Protein AF-A0A510J809-F1 (afdb_monomer)

Foldseek 3Di:
DPQDWAKWKKKWFDQDPDIDIAIDSDPVVVVVVCVVPVPRTPDMDIDIDTDRPVCRVVCRPPNDVVNVVVDDD

Mean predicted aligned error: 3.82 Å

Organism: NCBI:txid157692

Nearest PDB structures (foldseek):
  2bbj-assembly1_F  TM=4.440E-01  e=2.991E+00  Thermotoga maritima
  2d0p-assembly1_C  TM=4.629E-01  e=7.448E+00  Klebsiella oxytoca
  5hy3-assembly1_B  TM=4.902E-01  e=9.499E+00  Tequatrovirus T4

Radius of gyration: 13.07 Å; Cα contacts (8 Å, |Δi|>4): 100; chains: 1; bounding box: 30×22×41 Å

Sequence (73 aa):
MKSRKVNLYYFQIWHGDNKVEIKTDKWSEIVDFVKLHKKGVTGFNQGYKKVPESKLQHCIDNVSIEDLMTLKE

Solvent-accessible surface area (backbone atoms only — not comparable to full-atom values): 4438 Å² total; per-residue (Å²): 131,84,77,58,67,39,58,39,36,37,40,37,39,25,47,75,95,45,7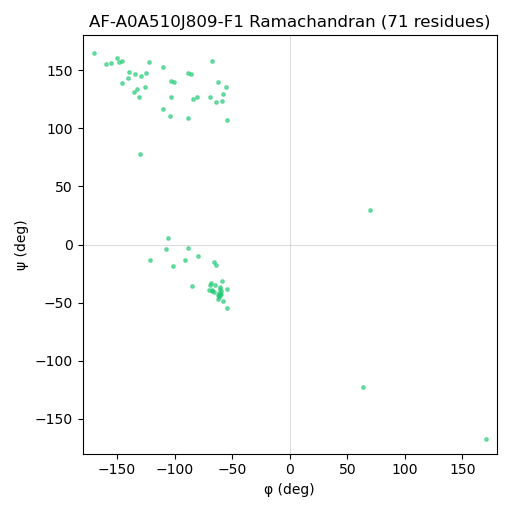5,52,75,52,59,42,73,47,71,66,59,53,55,52,49,47,68,75,56,59,75,72,57,72,47,73,50,72,53,70,45,81,38,47,53,94,44,44,65,57,44,54,76,73,49,52,71,70,56,61,72,68,57,77,132

pLDDT: mean 92.34, std 9.23, range [52.66, 98.0]

Structure (mmCIF, N/CA/C/O backbone):
data_AF-A0A510J809-F1
#
_entry.id   AF-A0A510J809-F1
#
loop_
_atom_site.group_PDB
_atom_site.id
_atom_site.type_symbol
_atom_site.label_atom_id
_atom_site.label_alt_id
_atom_site.label_comp_id
_atom_site.label_asym_id
_atom_site.label_entity_id
_atom_site.label_seq_id
_atom_site.pdbx_PDB_ins_code
_atom_site.Cartn_x
_atom_site.Cartn_y
_atom_site.Cartn_z
_atom_site.occupancy
_atom_site.B_iso_or_equiv
_atom_site.auth_seq_id
_atom_site.auth_comp_id
_atom_site.auth_asym_id
_atom_site.auth_atom_id
_atom_site.pdbx_PDB_model_num
ATOM 1 N N . MET A 1 1 ? -17.703 2.269 23.768 1.00 52.66 1 MET A N 1
ATOM 2 C CA . MET A 1 1 ? -16.337 1.744 23.531 1.00 52.66 1 MET A CA 1
ATOM 3 C C . MET A 1 1 ? -15.689 2.562 22.423 1.00 52.66 1 MET A C 1
ATOM 5 O O . MET A 1 1 ? -16.325 2.743 21.392 1.00 52.66 1 MET A O 1
ATOM 9 N N . LYS A 1 2 ? -14.476 3.104 22.616 1.00 57.69 2 LYS A N 1
ATOM 10 C CA . LYS A 1 2 ? -13.727 3.714 21.502 1.00 57.69 2 LYS A CA 1
ATOM 11 C C . LYS A 1 2 ? -13.412 2.593 20.507 1.00 57.69 2 LYS A C 1
ATOM 13 O O . LYS A 1 2 ? -12.825 1.595 20.911 1.00 57.69 2 LYS A O 1
ATOM 18 N N . SER A 1 3 ? -13.842 2.722 19.251 1.00 70.44 3 SER A N 1
ATOM 19 C CA . SER A 1 3 ? -13.486 1.745 18.214 1.00 70.44 3 SER A CA 1
ATOM 20 C C . SER A 1 3 ? -11.965 1.688 18.100 1.00 70.44 3 SER A C 1
ATOM 22 O O . SER A 1 3 ? -11.327 2.728 17.913 1.00 70.44 3 SER A O 1
ATOM 24 N N . ARG A 1 4 ? -11.385 0.495 18.267 1.00 91.44 4 ARG A N 1
ATOM 25 C CA . ARG A 1 4 ? -9.946 0.271 18.113 1.00 91.44 4 ARG A CA 1
ATOM 26 C C . ARG A 1 4 ? -9.547 0.693 16.702 1.00 91.44 4 ARG A C 1
ATOM 28 O O . ARG A 1 4 ? -10.221 0.343 15.735 1.00 91.44 4 ARG A O 1
ATOM 35 N N . LYS A 1 5 ? -8.507 1.521 16.595 1.00 93.75 5 LYS A N 1
ATOM 36 C CA . LYS A 1 5 ? -7.926 1.920 15.311 1.00 93.75 5 LYS A CA 1
ATOM 37 C C . LYS A 1 5 ? -6.665 1.100 15.070 1.00 93.75 5 LYS A C 1
ATOM 39 O O . LYS A 1 5 ? -5.889 0.892 16.003 1.00 93.75 5 LYS A O 1
ATOM 44 N N . VAL A 1 6 ? -6.469 0.680 13.832 1.00 95.19 6 VAL A N 1
ATOM 45 C CA . VAL A 1 6 ? -5.307 -0.081 13.360 1.00 95.19 6 VAL A CA 1
ATOM 46 C C . VAL A 1 6 ? -4.631 0.681 12.227 1.00 95.19 6 VAL A C 1
ATOM 48 O O . VAL A 1 6 ? -5.250 1.543 11.595 1.00 95.19 6 VAL A O 1
ATOM 51 N N . ASN A 1 7 ? -3.349 0.405 12.003 1.00 95.88 7 ASN A N 1
ATOM 52 C CA . ASN A 1 7 ? -2.628 0.980 10.877 1.00 95.88 7 ASN A CA 1
ATOM 53 C C . ASN A 1 7 ? -2.964 0.178 9.619 1.00 95.88 7 ASN A C 1
ATOM 55 O O . ASN A 1 7 ? -2.797 -1.034 9.608 1.00 95.88 7 ASN A O 1
ATOM 59 N N . LEU A 1 8 ? -3.403 0.867 8.575 1.00 96.75 8 LEU A N 1
ATOM 60 C CA . LEU A 1 8 ? -3.472 0.366 7.212 1.00 96.75 8 LEU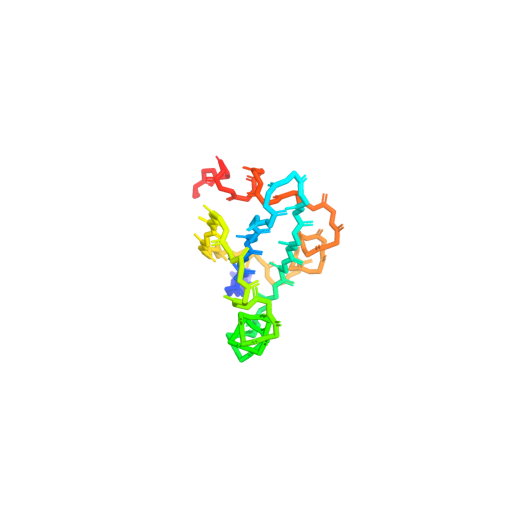 A CA 1
ATOM 61 C C . LEU A 1 8 ? -2.311 0.986 6.439 1.00 96.75 8 LEU A C 1
ATOM 63 O O . LEU A 1 8 ? -2.303 2.194 6.204 1.00 96.75 8 LEU A O 1
ATOM 67 N N . TYR A 1 9 ? -1.333 0.172 6.078 1.00 97.31 9 TYR A N 1
ATOM 68 C CA . TYR A 1 9 ? -0.223 0.532 5.210 1.00 97.31 9 TYR A CA 1
ATOM 69 C C . TYR A 1 9 ? -0.627 0.359 3.753 1.00 97.31 9 TYR A C 1
ATOM 71 O O . TYR A 1 9 ? -1.387 -0.549 3.412 1.00 97.31 9 TYR A O 1
ATOM 79 N N . TYR A 1 10 ? -0.085 1.208 2.890 1.00 96.75 10 TYR A N 1
ATOM 80 C CA . TYR A 1 10 ? -0.230 1.066 1.452 1.00 96.75 10 TYR A CA 1
ATOM 81 C C . TYR A 1 10 ? 1.081 1.385 0.737 1.00 96.75 10 TYR A C 1
ATOM 83 O O . TYR A 1 10 ? 1.869 2.223 1.186 1.00 96.75 10 TYR A O 1
ATOM 91 N N . PHE A 1 11 ? 1.300 0.712 -0.388 1.00 97.00 11 PHE A N 1
ATOM 92 C CA . PHE A 1 11 ? 2.446 0.931 -1.263 1.00 97.00 11 PHE A CA 1
ATOM 93 C C . PHE A 1 11 ? 2.027 0.705 -2.715 1.00 97.00 11 PHE A C 1
ATOM 95 O O . PHE A 1 11 ? 1.286 -0.226 -3.017 1.00 97.00 11 PHE A O 1
ATOM 102 N N . GLN A 1 12 ? 2.508 1.552 -3.613 1.00 96.50 12 GLN A N 1
ATOM 103 C CA . GLN A 1 12 ? 2.226 1.525 -5.042 1.00 96.50 12 GLN A CA 1
ATOM 104 C C . GLN A 1 12 ? 3.539 1.737 -5.796 1.00 96.50 12 GLN A C 1
ATOM 106 O O . GLN A 1 12 ? 4.306 2.634 -5.454 1.00 96.50 12 GLN A O 1
ATOM 111 N N . ILE A 1 13 ? 3.829 0.891 -6.782 1.00 96.50 13 ILE A N 1
ATOM 112 C CA . ILE A 1 13 ? 5.070 0.896 -7.567 1.00 96.50 13 ILE A CA 1
ATOM 113 C C . ILE A 1 13 ? 4.717 0.974 -9.049 1.00 96.50 13 ILE A C 1
ATOM 115 O O . ILE A 1 13 ? 3.851 0.238 -9.521 1.00 96.50 13 ILE A O 1
ATOM 119 N N . TRP A 1 14 ? 5.436 1.824 -9.780 1.00 96.69 14 TRP A N 1
ATOM 120 C CA . TRP A 1 14 ? 5.375 1.923 -11.234 1.00 96.69 14 TRP A CA 1
ATOM 121 C C . TRP A 1 14 ? 6.579 1.259 -11.901 1.00 96.69 14 TRP A C 1
ATOM 123 O O . TRP A 1 14 ? 7.721 1.394 -11.451 1.00 96.69 14 TRP A O 1
ATOM 133 N N . HIS A 1 15 ? 6.295 0.586 -13.012 1.00 94.00 15 HIS A N 1
ATOM 134 C CA . HIS A 1 15 ? 7.230 -0.074 -13.916 1.00 94.00 15 HIS A CA 1
ATOM 135 C C . HIS A 1 15 ? 6.933 0.370 -15.352 1.00 94.00 15 HIS A C 1
ATOM 137 O O . HIS A 1 15 ? 6.278 -0.345 -16.116 1.00 94.00 15 HIS A O 1
ATOM 143 N N . GLY A 1 16 ? 7.375 1.579 -15.705 1.00 91.38 16 GLY A N 1
ATOM 144 C CA . GLY A 1 16 ? 6.932 2.236 -16.937 1.00 91.38 16 GLY A CA 1
ATOM 145 C C . GLY A 1 16 ? 5.428 2.500 -16.871 1.00 91.38 16 GLY A C 1
ATOM 146 O O . GLY A 1 16 ? 4.962 3.119 -15.917 1.00 91.38 16 GLY A O 1
ATOM 147 N N . ASP A 1 17 ? 4.680 1.969 -17.836 1.00 93.06 17 ASP A N 1
ATOM 148 C CA . ASP A 1 17 ? 3.218 2.103 -17.897 1.00 93.06 17 ASP A CA 1
ATOM 149 C C . ASP A 1 17 ? 2.474 1.134 -16.957 1.00 93.06 17 ASP A C 1
ATOM 151 O O . ASP A 1 17 ? 1.267 1.261 -16.753 1.00 93.06 17 ASP A O 1
ATOM 155 N N . ASN A 1 18 ? 3.178 0.162 -16.363 1.00 93.75 18 ASN A N 1
ATOM 156 C CA . ASN A 1 18 ? 2.585 -0.806 -15.443 1.00 93.7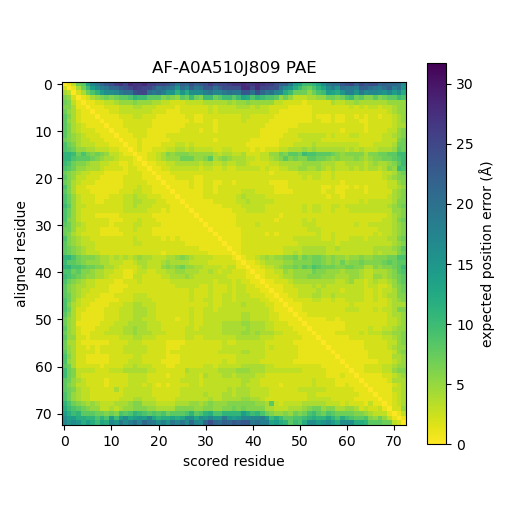5 18 ASN A CA 1
ATOM 157 C C . ASN A 1 18 ? 2.606 -0.299 -13.998 1.00 93.75 18 ASN A C 1
ATOM 159 O O . ASN A 1 18 ? 3.553 0.362 -13.572 1.00 93.75 18 ASN A O 1
ATOM 163 N N . LYS A 1 19 ? 1.592 -0.684 -13.217 1.00 94.31 19 LYS A N 1
ATOM 164 C CA . LYS A 1 19 ? 1.447 -0.335 -11.799 1.00 94.31 19 LYS A CA 1
ATOM 165 C C . LYS A 1 19 ? 1.101 -1.577 -10.983 1.00 94.31 19 LYS A C 1
ATOM 167 O O . LYS A 1 19 ? 0.212 -2.332 -11.367 1.00 94.31 19 LYS A O 1
ATOM 172 N N . VAL A 1 20 ? 1.774 -1.767 -9.854 1.00 96.19 20 VAL A N 1
ATOM 173 C CA . VAL A 1 20 ? 1.440 -2.787 -8.848 1.00 96.19 20 VAL A CA 1
ATOM 174 C C . VAL A 1 20 ? 1.245 -2.121 -7.496 1.00 96.19 20 VAL A C 1
ATOM 176 O O . VAL A 1 20 ? 1.895 -1.122 -7.190 1.00 96.19 20 VAL A O 1
ATOM 179 N N . GLU A 1 21 ? 0.353 -2.660 -6.672 1.00 97.31 21 GLU A N 1
ATOM 180 C CA . GLU A 1 21 ? 0.025 -2.069 -5.378 1.00 97.31 21 GLU A CA 1
ATOM 181 C C . GLU A 1 21 ? -0.304 -3.106 -4.308 1.00 97.31 21 GLU A C 1
ATOM 183 O O . GLU A 1 21 ? -0.679 -4.239 -4.605 1.00 97.31 21 GLU A O 1
ATOM 188 N N . ILE A 1 22 ? -0.159 -2.691 -3.051 1.00 97.75 22 ILE A N 1
ATOM 189 C CA . ILE A 1 22 ? -0.489 -3.469 -1.862 1.00 97.75 22 ILE A CA 1
ATOM 190 C C . ILE A 1 22 ? -1.122 -2.564 -0.800 1.00 97.75 22 ILE A C 1
ATOM 192 O O . ILE A 1 22 ? -0.724 -1.411 -0.620 1.00 97.75 22 ILE A O 1
ATOM 196 N N . LYS A 1 23 ? -2.097 -3.119 -0.074 1.00 97.88 23 LYS A N 1
ATOM 197 C CA . LYS A 1 23 ? -2.733 -2.558 1.124 1.00 97.88 23 LYS A CA 1
ATOM 198 C C . LYS A 1 23 ? -2.752 -3.643 2.202 1.00 97.88 23 LYS A C 1
ATOM 200 O O . LYS A 1 23 ? -3.203 -4.748 1.925 1.00 97.88 23 LYS A O 1
ATOM 205 N N . THR A 1 24 ? -2.248 -3.361 3.400 1.00 97.94 24 THR A N 1
ATOM 206 C CA . THR A 1 24 ? -2.102 -4.366 4.476 1.00 97.94 24 THR A CA 1
ATOM 207 C C . THR A 1 24 ? -1.987 -3.703 5.846 1.00 97.94 24 THR A C 1
ATOM 209 O O . THR A 1 24 ? -1.549 -2.561 5.952 1.00 97.94 24 THR A O 1
ATOM 212 N N . ASP A 1 25 ? -2.347 -4.402 6.919 1.00 97.25 25 ASP A N 1
ATOM 213 C CA . ASP A 1 25 ? -2.071 -3.984 8.297 1.00 97.25 25 ASP A CA 1
ATOM 214 C C . ASP A 1 25 ? -0.709 -4.471 8.821 1.00 97.25 25 ASP A C 1
ATOM 216 O O . ASP A 1 25 ? -0.297 -4.105 9.927 1.00 97.25 25 ASP A O 1
ATOM 220 N N . LYS A 1 26 ? 0.036 -5.244 8.018 1.00 96.88 26 LYS A N 1
ATOM 221 C CA . LYS A 1 26 ? 1.346 -5.790 8.386 1.00 96.88 26 LYS A CA 1
ATOM 222 C C . LYS A 1 26 ? 2.475 -5.140 7.605 1.00 96.88 26 LYS A C 1
ATOM 224 O O . LYS A 1 26 ? 2.638 -5.337 6.405 1.00 96.88 26 LYS A O 1
ATOM 229 N N . TRP A 1 27 ? 3.359 -4.456 8.326 1.00 93.69 27 TRP A N 1
ATOM 230 C CA . TRP A 1 27 ? 4.554 -3.854 7.733 1.00 93.69 27 TRP A CA 1
ATOM 231 C C . TRP A 1 27 ? 5.475 -4.873 7.034 1.00 93.69 27 TRP A C 1
ATOM 233 O O . TRP A 1 27 ? 6.113 -4.546 6.037 1.00 93.69 27 TRP A O 1
ATOM 243 N N . SER A 1 28 ? 5.528 -6.120 7.513 1.00 97.00 28 SER A N 1
ATOM 244 C CA . SER A 1 28 ? 6.331 -7.179 6.885 1.00 97.00 28 SER A CA 1
ATOM 245 C C . SER A 1 28 ? 5.900 -7.474 5.446 1.00 97.00 28 SER A C 1
ATOM 247 O O . SER A 1 28 ? 6.754 -7.662 4.586 1.00 97.00 28 SER A O 1
ATOM 249 N N . GLU A 1 29 ? 4.596 -7.442 5.165 1.00 97.94 29 GLU A N 1
ATOM 250 C CA . GLU A 1 29 ? 4.062 -7.695 3.823 1.00 97.94 29 GLU A CA 1
ATOM 251 C C . GLU A 1 29 ? 4.445 -6.568 2.847 1.00 97.94 29 GLU A C 1
ATOM 253 O O . GLU A 1 29 ? 4.759 -6.840 1.691 1.00 97.94 29 GLU A O 1
ATOM 258 N N . ILE A 1 30 ? 4.542 -5.317 3.322 1.00 96.94 30 ILE A N 1
ATOM 259 C CA . ILE A 1 30 ? 5.091 -4.199 2.533 1.00 96.94 30 ILE A CA 1
ATOM 260 C C . ILE A 1 30 ? 6.557 -4.452 2.170 1.00 96.94 30 ILE A C 1
ATOM 262 O O . ILE A 1 30 ? 6.958 -4.270 1.022 1.00 96.94 30 ILE A O 1
ATOM 266 N N . VAL A 1 31 ? 7.373 -4.873 3.140 1.00 95.75 31 VAL A N 1
ATOM 267 C CA . VAL A 1 31 ? 8.803 -5.128 2.914 1.00 95.75 31 VAL A CA 1
ATOM 268 C C . VAL A 1 31 ? 9.003 -6.230 1.874 1.00 95.75 31 VAL A C 1
ATOM 270 O O . VAL A 1 31 ? 9.850 -6.091 0.988 1.00 95.75 31 VAL A O 1
ATOM 273 N N . ASP A 1 32 ? 8.227 -7.307 1.960 1.00 98.00 32 ASP A N 1
ATOM 274 C CA . ASP A 1 32 ? 8.319 -8.416 1.013 1.00 98.00 32 ASP A CA 1
ATOM 275 C C . ASP A 1 32 ? 7.805 -8.024 -0.379 1.00 98.00 32 ASP A C 1
ATOM 277 O O . ASP A 1 32 ? 8.462 -8.332 -1.376 1.00 98.00 32 ASP A O 1
ATOM 281 N N . PHE A 1 33 ? 6.728 -7.235 -0.457 1.00 97.12 33 PHE A N 1
ATOM 282 C CA . PHE A 1 33 ? 6.242 -6.644 -1.706 1.00 97.12 33 PHE A CA 1
ATOM 283 C C . PHE A 1 33 ? 7.312 -5.782 -2.392 1.00 97.12 33 PHE A C 1
ATOM 285 O O . PHE A 1 33 ? 7.614 -5.972 -3.571 1.00 97.12 33 PHE A O 1
ATOM 292 N N . VAL A 1 34 ? 7.961 -4.878 -1.651 1.00 95.50 34 VAL A N 1
ATOM 293 C CA . VAL A 1 34 ? 9.02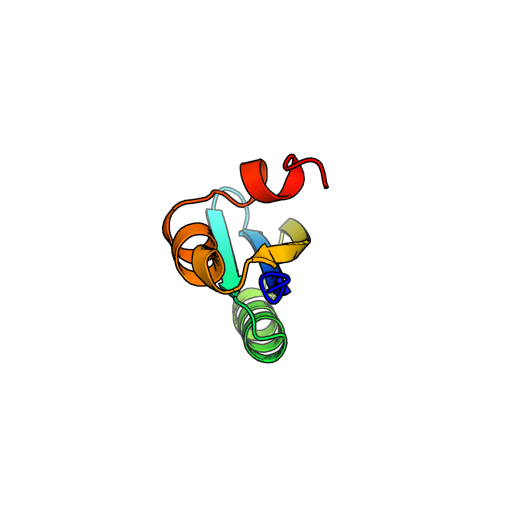7 -4.029 -2.203 1.00 95.50 34 VAL A CA 1
ATOM 294 C C . VAL A 1 34 ? 10.204 -4.877 -2.676 1.00 95.50 34 VAL A C 1
ATOM 296 O O . VAL A 1 34 ? 10.723 -4.647 -3.765 1.00 95.50 34 VAL A O 1
ATOM 299 N N . LYS A 1 35 ? 10.632 -5.888 -1.9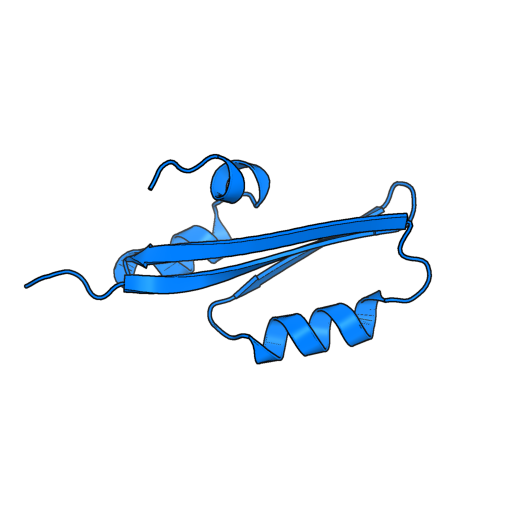11 1.00 96.06 35 LYS A N 1
ATOM 300 C CA . LYS A 1 35 ? 11.723 -6.780 -2.341 1.00 96.06 35 LYS A CA 1
ATOM 301 C C . LYS A 1 35 ? 11.402 -7.501 -3.648 1.00 96.06 35 LYS A C 1
ATOM 303 O O . LYS A 1 35 ? 12.309 -7.638 -4.471 1.00 96.06 35 LYS A O 1
ATOM 308 N N . LEU A 1 36 ? 10.156 -7.940 -3.825 1.00 96.44 36 LEU A N 1
ATOM 309 C CA . LEU A 1 36 ? 9.692 -8.634 -5.026 1.00 96.44 36 LEU A CA 1
ATOM 310 C C . LEU A 1 36 ? 9.670 -7.705 -6.249 1.00 96.44 36 LEU A C 1
ATOM 312 O O . LEU A 1 36 ? 10.094 -8.105 -7.332 1.00 96.44 36 LEU A O 1
ATOM 316 N N . HIS A 1 37 ? 9.244 -6.455 -6.063 1.00 94.44 37 HIS A N 1
ATOM 317 C CA . HIS A 1 37 ? 8.996 -5.506 -7.151 1.00 94.44 37 HIS A CA 1
ATOM 318 C C . HIS A 1 37 ? 10.060 -4.403 -7.301 1.00 94.44 37 HIS A C 1
ATOM 320 O O . HIS A 1 37 ? 9.923 -3.532 -8.144 1.00 94.44 37 HIS A O 1
ATOM 326 N N . LYS A 1 38 ? 11.170 -4.406 -6.550 1.00 90.06 38 LYS A N 1
ATOM 327 C CA . LYS A 1 38 ? 12.176 -3.315 -6.605 1.00 90.06 38 LYS A CA 1
ATOM 328 C C . LYS A 1 38 ? 12.932 -3.166 -7.933 1.00 90.06 38 LYS A C 1
ATOM 330 O O . LYS A 1 38 ? 13.635 -2.175 -8.127 1.00 90.06 38 LYS A O 1
ATOM 335 N N . LYS A 1 39 ? 12.895 -4.160 -8.826 1.00 92.88 39 LYS A N 1
ATOM 336 C CA . LYS A 1 39 ? 13.702 -4.146 -10.055 1.00 92.88 39 LYS A CA 1
ATOM 337 C C . LYS A 1 39 ? 12.989 -3.348 -11.146 1.00 92.88 39 LYS A C 1
ATOM 339 O O . LYS A 1 39 ? 11.872 -3.681 -11.510 1.00 92.88 39 LYS A O 1
ATOM 344 N N . GLY A 1 40 ? 13.664 -2.344 -11.707 1.00 91.44 40 GLY A N 1
ATOM 345 C CA . GLY A 1 40 ? 13.101 -1.535 -12.795 1.00 91.44 40 GLY A CA 1
ATOM 346 C C . GLY A 1 40 ? 11.953 -0.631 -12.343 1.00 91.44 40 GLY A C 1
ATOM 347 O O . GLY A 1 40 ? 11.028 -0.390 -13.114 1.00 91.44 40 GLY A O 1
ATOM 348 N N . VAL A 1 41 ? 11.975 -0.188 -11.084 1.00 94.19 41 VAL A N 1
ATOM 349 C CA . VAL A 1 41 ? 11.018 0.792 -10.563 1.00 94.19 41 VAL A CA 1
ATOM 350 C C . VAL A 1 41 ? 11.285 2.145 -11.206 1.00 94.19 41 VAL A C 1
ATOM 352 O O . VAL A 1 41 ? 12.408 2.645 -11.155 1.00 94.19 41 VAL A O 1
ATOM 355 N N . THR A 1 42 ? 10.249 2.739 -11.787 1.00 96.06 42 THR A N 1
ATOM 356 C CA . THR A 1 42 ? 10.286 4.091 -12.361 1.00 96.06 42 THR A CA 1
ATOM 357 C C . THR A 1 42 ? 9.658 5.133 -11.437 1.00 96.06 42 THR A C 1
ATOM 359 O O . THR A 1 42 ? 9.942 6.318 -11.573 1.00 96.06 42 THR A O 1
ATOM 362 N N . GLY A 1 43 ? 8.844 4.706 -10.470 1.00 95.25 43 GLY A N 1
ATOM 363 C CA . GLY A 1 43 ? 8.239 5.571 -9.460 1.00 95.25 43 GLY A CA 1
ATOM 364 C C . GLY A 1 43 ? 7.556 4.762 -8.363 1.00 95.25 43 GLY A C 1
ATOM 365 O O . GLY A 1 43 ? 7.309 3.567 -8.529 1.00 95.25 43 GLY A O 1
ATOM 366 N N . PHE A 1 44 ? 7.247 5.399 -7.235 1.00 94.94 44 PHE A N 1
ATOM 367 C CA . PHE A 1 44 ? 6.492 4.767 -6.156 1.00 94.94 44 PHE A CA 1
ATOM 368 C C . PHE A 1 44 ? 5.750 5.788 -5.289 1.00 94.94 44 PHE A C 1
ATOM 370 O O . PHE A 1 44 ? 6.167 6.937 -5.178 1.00 94.94 44 PHE A O 1
ATOM 377 N N . ASN A 1 45 ? 4.686 5.323 -4.636 1.00 94.88 45 ASN A N 1
ATOM 378 C CA . ASN A 1 45 ? 3.939 6.015 -3.593 1.00 94.88 45 ASN A CA 1
ATOM 379 C C . ASN A 1 45 ? 3.804 5.081 -2.392 1.00 94.88 45 ASN A C 1
ATOM 381 O O . ASN A 1 45 ? 3.650 3.870 -2.544 1.00 94.88 45 ASN A O 1
ATOM 385 N N . GLN A 1 46 ? 3.841 5.639 -1.187 1.00 94.75 46 GLN A N 1
ATOM 386 C CA . GLN A 1 46 ? 3.683 4.869 0.043 1.00 94.75 46 GLN A CA 1
ATOM 387 C C . GLN A 1 46 ? 3.057 5.714 1.143 1.00 94.75 46 GLN A C 1
ATOM 389 O O . GLN A 1 46 ? 3.117 6.944 1.114 1.00 94.75 46 GLN A O 1
ATOM 394 N N . GLY A 1 47 ? 2.510 5.046 2.149 1.00 95.00 47 GLY A N 1
ATOM 395 C CA . GLY A 1 47 ? 2.053 5.701 3.361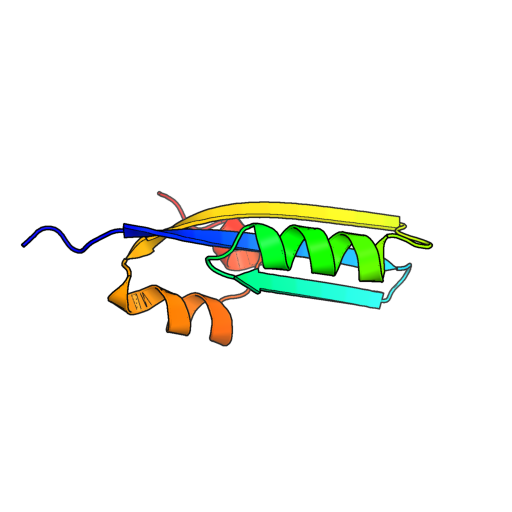 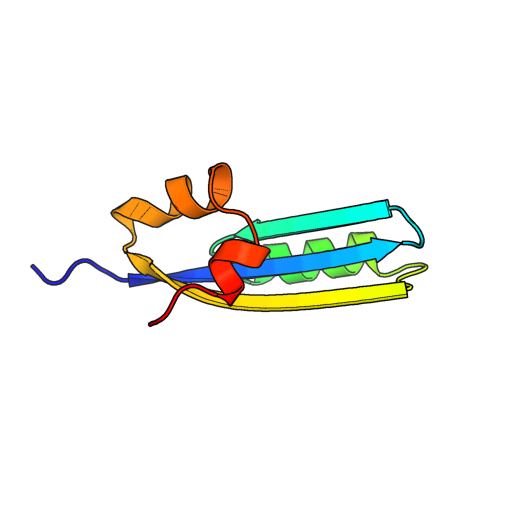1.00 95.00 47 GLY A CA 1
ATOM 396 C C . GLY A 1 47 ? 1.256 4.769 4.253 1.00 95.00 47 GLY A C 1
ATOM 397 O O . GLY A 1 47 ? 1.259 3.547 4.093 1.00 95.00 47 GLY A O 1
ATOM 398 N N . TYR A 1 48 ? 0.586 5.365 5.231 1.00 94.94 48 TYR A N 1
ATOM 399 C CA . TYR A 1 48 ? -0.314 4.645 6.115 1.00 94.94 48 TYR A CA 1
ATOM 400 C C . TYR A 1 48 ? -1.463 5.542 6.574 1.00 94.94 48 TYR A C 1
ATOM 402 O O . TYR A 1 48 ? -1.349 6.769 6.596 1.00 94.94 48 TYR A O 1
ATOM 410 N N . LYS A 1 49 ? -2.570 4.919 6.982 1.00 93.38 49 LYS A N 1
ATOM 411 C CA . LYS A 1 49 ? -3.714 5.578 7.621 1.00 93.38 49 LYS A CA 1
ATOM 412 C C . LYS A 1 49 ? -4.171 4.794 8.841 1.00 93.38 49 LYS A C 1
ATOM 414 O O . LYS A 1 49 ? -4.120 3.568 8.862 1.00 93.38 49 LYS A O 1
ATOM 419 N N . LYS A 1 50 ? -4.658 5.502 9.862 1.00 93.50 50 LYS A N 1
ATOM 420 C CA . LYS A 1 50 ? -5.327 4.872 11.006 1.00 93.50 50 LYS A CA 1
ATOM 421 C C . LYS A 1 50 ? -6.813 4.724 10.721 1.00 93.50 50 LYS A C 1
ATOM 423 O O . LYS A 1 50 ? -7.550 5.706 10.771 1.00 93.50 50 LYS A O 1
ATOM 428 N N . VAL A 1 51 ? -7.259 3.496 10.497 1.00 92.81 51 VAL A N 1
ATOM 429 C CA . VAL A 1 51 ? -8.666 3.176 10.227 1.00 92.81 51 VAL A CA 1
ATOM 430 C C . VAL A 1 51 ? -9.279 2.429 11.412 1.00 92.81 51 VAL A C 1
ATOM 432 O O . VAL A 1 51 ? -8.549 1.781 12.164 1.00 92.81 51 VAL A O 1
ATOM 435 N N . PRO A 1 52 ? -10.602 2.513 11.640 1.00 94.50 52 PRO A N 1
ATOM 436 C CA . PRO A 1 52 ? -11.269 1.608 12.570 1.00 94.50 52 PRO A CA 1
ATOM 437 C C . PRO A 1 52 ? -10.999 0.152 12.174 1.00 94.50 52 PRO A C 1
ATOM 439 O O . PRO A 1 52 ? -11.126 -0.189 11.001 1.00 94.50 52 PRO A O 1
ATOM 442 N N . GLU A 1 53 ? -10.673 -0.706 13.140 1.00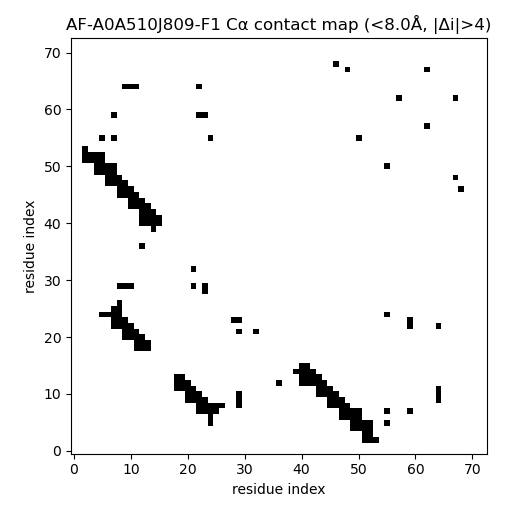 94.94 53 GLU A N 1
ATOM 443 C CA . GLU A 1 53 ? -10.406 -2.138 12.918 1.00 94.94 53 GLU A CA 1
ATOM 444 C C . GLU A 1 53 ? -11.573 -2.819 12.187 1.00 94.94 53 GLU A C 1
ATOM 446 O O . GLU A 1 53 ? -11.363 -3.574 11.245 1.00 94.94 53 GLU A O 1
ATOM 451 N N . SER A 1 54 ? -12.813 -2.436 12.512 1.00 94.50 54 SER A N 1
ATOM 452 C CA . SER A 1 54 ? -14.030 -2.918 11.843 1.00 94.50 54 SER A CA 1
ATOM 453 C C . SER A 1 54 ? -14.146 -2.540 10.361 1.00 94.50 54 SER A C 1
ATOM 455 O O . SER A 1 54 ? -14.944 -3.139 9.647 1.00 94.50 54 SER A O 1
ATOM 457 N N . LYS A 1 55 ? -13.384 -1.546 9.891 1.00 94.25 55 LYS A N 1
ATOM 458 C CA . LYS A 1 55 ? -13.355 -1.102 8.489 1.00 94.25 55 LYS A CA 1
ATOM 459 C C . LYS A 1 55 ? -12.077 -1.511 7.756 1.00 94.25 55 LYS A C 1
ATOM 461 O O . LYS A 1 55 ? -11.994 -1.258 6.559 1.00 94.25 55 LYS A O 1
ATOM 466 N N . LEU A 1 56 ? -11.109 -2.136 8.435 1.00 95.31 56 LEU A N 1
ATOM 467 C CA . LEU A 1 56 ? -9.804 -2.466 7.855 1.00 95.31 56 LEU A CA 1
ATOM 468 C C . LEU A 1 56 ? -9.947 -3.270 6.559 1.00 95.31 56 LEU A C 1
ATOM 470 O O . LEU A 1 56 ? -9.461 -2.834 5.519 1.00 95.31 56 LEU A O 1
ATOM 474 N N . GLN A 1 57 ? -10.666 -4.394 6.614 1.00 96.25 57 GLN A N 1
ATOM 475 C CA . GLN A 1 57 ? -10.836 -5.275 5.458 1.00 96.25 57 GLN A CA 1
ATOM 476 C C . GLN A 1 57 ? -11.546 -4.561 4.301 1.00 96.25 57 GLN A C 1
ATOM 478 O O . GLN A 1 57 ? -11.108 -4.627 3.159 1.00 96.25 57 GLN A O 1
ATOM 483 N N . HIS A 1 58 ? -12.584 -3.775 4.605 1.00 95.69 58 HIS A N 1
ATOM 484 C CA . HIS A 1 58 ? -13.269 -2.976 3.592 1.00 95.69 58 HIS A CA 1
ATOM 485 C C . HIS A 1 58 ? -12.324 -1.984 2.897 1.00 95.69 58 HIS A C 1
ATOM 487 O O . HIS A 1 58 ? -12.386 -1.853 1.677 1.00 95.69 58 HIS A O 1
ATOM 493 N N . CYS A 1 59 ? -11.444 -1.314 3.649 1.00 95.44 59 CYS A N 1
ATOM 494 C CA . CYS A 1 59 ? -10.447 -0.408 3.084 1.00 95.44 59 CYS A CA 1
ATOM 495 C C . CYS A 1 59 ? -9.414 -1.142 2.215 1.00 95.44 59 CYS A C 1
ATOM 497 O O . CYS A 1 59 ? -9.060 -0.639 1.150 1.00 95.44 59 CYS A O 1
ATOM 499 N N . ILE A 1 60 ? -8.959 -2.326 2.637 1.00 96.12 60 ILE A N 1
ATOM 500 C CA . ILE A 1 60 ? -8.042 -3.161 1.848 1.00 96.12 60 ILE A CA 1
ATOM 501 C C . ILE A 1 60 ? -8.694 -3.568 0.525 1.00 96.12 60 ILE A C 1
ATOM 503 O O . ILE A 1 60 ? -8.071 -3.409 -0.521 1.00 96.12 60 ILE A O 1
ATOM 507 N N . ASP A 1 61 ? -9.951 -3.998 0.543 1.00 96.19 61 ASP A N 1
ATOM 508 C CA . ASP A 1 61 ? -10.580 -4.587 -0.642 1.00 96.19 61 ASP A CA 1
ATOM 509 C C . ASP A 1 61 ? -11.168 -3.542 -1.598 1.00 96.19 61 ASP A C 1
ATOM 511 O O . ASP A 1 61 ? -11.116 -3.719 -2.811 1.00 96.19 61 ASP A O 1
ATOM 515 N N . ASN A 1 62 ? -11.716 -2.438 -1.074 1.00 96.25 62 ASN A N 1
ATOM 516 C CA . ASN A 1 62 ? -12.610 -1.567 -1.853 1.00 96.25 62 ASN A CA 1
ATOM 517 C C . ASN A 1 62 ? -12.148 -0.114 -1.993 1.00 96.25 62 ASN A C 1
ATOM 519 O O . ASN A 1 62 ? -12.714 0.614 -2.802 1.00 96.25 62 ASN A O 1
ATOM 523 N N . VAL A 1 63 ? -11.164 0.343 -1.212 1.00 94.31 63 VAL A N 1
ATOM 524 C CA . VAL A 1 63 ? -10.728 1.752 -1.242 1.00 94.31 63 VAL A CA 1
ATOM 525 C C . VAL A 1 63 ? -9.417 1.866 -2.010 1.00 94.31 63 VAL A C 1
ATOM 527 O O . VAL A 1 63 ? -8.463 1.149 -1.705 1.00 94.31 63 VAL A O 1
ATOM 530 N N . SER A 1 64 ? -9.354 2.744 -3.012 1.00 94.81 64 SER A N 1
ATOM 531 C CA . SER A 1 64 ? -8.130 2.960 -3.794 1.00 94.81 64 SER A CA 1
ATOM 532 C C . SER A 1 64 ? -7.027 3.613 -2.949 1.00 94.81 64 SER A C 1
ATOM 534 O O . SER A 1 64 ? -7.301 4.254 -1.932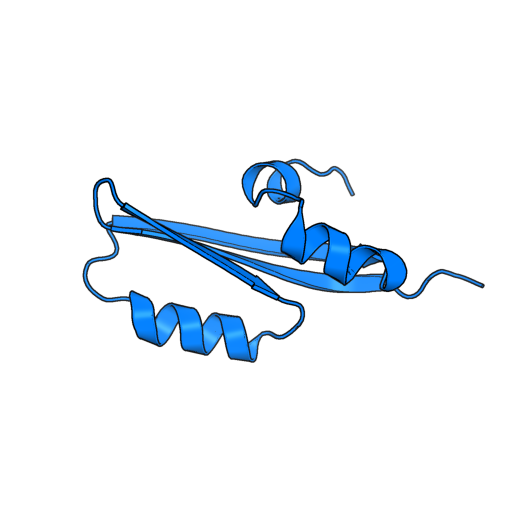 1.00 94.81 64 SER A O 1
ATOM 536 N N . ILE A 1 65 ? -5.762 3.469 -3.350 1.00 94.38 65 ILE A N 1
ATOM 537 C CA . ILE A 1 65 ? -4.653 4.146 -2.657 1.00 94.38 65 ILE A CA 1
ATOM 538 C C . ILE A 1 65 ? -4.775 5.667 -2.798 1.00 94.38 65 ILE A C 1
ATOM 540 O O . ILE A 1 65 ? -4.485 6.405 -1.861 1.00 94.38 65 ILE A O 1
ATOM 544 N N . GLU A 1 66 ? -5.260 6.139 -3.938 1.00 92.75 66 GLU A N 1
ATOM 545 C CA . GLU A 1 66 ? -5.525 7.542 -4.223 1.00 92.75 66 GLU A CA 1
ATOM 546 C C . GLU A 1 66 ? -6.570 8.124 -3.251 1.00 92.75 66 GLU A C 1
ATOM 548 O O . GLU A 1 66 ? -6.345 9.182 -2.654 1.00 92.75 66 GLU A O 1
ATOM 553 N N . ASP A 1 67 ? -7.648 7.386 -2.978 1.00 93.06 67 ASP A N 1
ATOM 554 C CA . ASP A 1 67 ? -8.637 7.763 -1.961 1.00 93.06 67 ASP A CA 1
ATOM 555 C C . ASP A 1 67 ? -8.051 7.692 -0.541 1.00 93.06 67 ASP A C 1
ATOM 557 O O . ASP A 1 67 ? -8.291 8.578 0.282 1.00 93.06 67 ASP A O 1
ATOM 561 N N . LEU A 1 68 ? -7.226 6.678 -0.242 1.00 91.75 68 LEU A N 1
ATOM 562 C CA . LEU A 1 68 ? -6.526 6.570 1.046 1.00 91.75 68 LEU A CA 1
ATOM 563 C C . LEU A 1 68 ? -5.593 7.756 1.297 1.00 91.75 68 LEU A C 1
ATOM 565 O O . LEU A 1 68 ? -5.499 8.213 2.434 1.00 91.75 68 LEU A O 1
ATOM 569 N N . MET A 1 69 ? -4.929 8.282 0.268 1.00 87.75 69 MET A N 1
ATOM 570 C CA . MET A 1 69 ? -4.059 9.454 0.393 1.00 87.75 69 MET A CA 1
ATOM 571 C C . MET A 1 69 ? -4.851 10.736 0.678 1.00 87.75 69 MET A C 1
ATOM 573 O O . MET A 1 69 ? -4.380 11.592 1.430 1.00 87.75 69 MET A O 1
ATOM 577 N N . THR A 1 70 ? -6.052 10.866 0.110 1.00 87.62 70 THR A N 1
ATOM 578 C CA . THR A 1 70 ? -6.884 12.077 0.221 1.00 87.62 70 THR A CA 1
ATOM 579 C C . THR A 1 70 ? -7.849 12.064 1.409 1.00 87.62 70 THR A C 1
ATOM 581 O O . THR A 1 70 ? -8.369 13.117 1.787 1.00 87.62 70 THR A O 1
ATOM 584 N N . LEU A 1 71 ? -8.054 10.904 2.044 1.00 77.00 71 LEU A N 1
ATOM 585 C CA . LEU A 1 71 ? -8.832 10.752 3.273 1.00 77.00 71 LEU A CA 1
ATOM 586 C C . LEU A 1 71 ? -8.302 11.693 4.369 1.00 77.00 71 LEU A C 1
ATOM 588 O O . LEU A 1 71 ? -7.221 11.482 4.936 1.00 77.00 71 LEU A O 1
ATOM 592 N N . LYS A 1 72 ? -9.076 12.747 4.659 1.00 65.69 72 LYS A N 1
ATOM 593 C CA . LYS A 1 72 ? -8.835 13.655 5.788 1.00 65.69 72 LYS A CA 1
ATOM 594 C C . LYS A 1 72 ? -8.946 12.869 7.099 1.00 65.69 72 LYS A C 1
ATOM 596 O O . LYS A 1 72 ? -9.775 11.965 7.200 1.00 65.69 72 LYS A O 1
ATOM 601 N N . GLU A 1 73 ? -8.050 13.173 8.037 1.00 56.97 73 GLU A N 1
ATOM 602 C CA . GLU A 1 73 ? -7.947 12.493 9.341 1.00 56.97 73 GLU A CA 1
ATOM 603 C C . GLU A 1 73 ? -9.216 12.585 10.199 1.00 56.97 73 GLU A C 1
ATOM 605 O O . GLU A 1 73 ? -9.909 13.627 10.129 1.00 56.97 73 GLU A O 1
#

Secondary structure (DSSP, 8-state):
-PPPEEEEEEEEEEETTEEEEEEES-HHHHHHHHHHH-TT--EEEEEEEEEEGGGHHHHHHH--HHHHHH---